Protein AF-A0A7W2RPN0-F1 (afdb_monomer)

Foldseek 3Di:
DQPQWDADLVPRDIDGDDDLVRAAKDWFDKGWDADPVRDIDIDDTDMDGDHDDFDDKDKDDDADPDDDPPDDGDDDIDIDGSDPPDDDDDD

Secondary structure (DSSP, 8-state):
--TTEEE-TTT--EEE---GGG-EEEEEE--EEE-TT--EEEPPPEEEEE---PPPPEEE----S---TT-------EEE-SSTTPPP---

Mean predicted aligned error: 4.45 Å

pLDDT: mean 95.85, std 2.51, range [86.25, 98.31]

Sequence (91 aa):
KPSWATFSTITGSLTGTPTNDDIGTTSGIVISVADAANATVSLAAFTITVSNTNDAPVITGTPATTVAEDTAYSFTPIVSDVDVGDTQSFS

Radius of gyration: 24.45 Å; Cα contacts (8 Å, |Δi|>4): 106; chains: 1; bounding box: 49×19×77 Å

Solvent-accessible surface area (backbone atoms only — not comparable to full-atom values): 6414 Å² total; per-residue (Å²): 119,58,89,62,45,47,74,40,89,88,77,72,46,76,46,70,73,77,56,76,93,53,53,44,75,47,69,75,35,66,56,71,52,64,51,98,86,66,57,70,53,64,55,78,66,44,69,50,72,42,75,86,74,94,72,78,73,46,76,46,80,79,72,79,92,74,77,60,85,100,54,92,83,87,80,79,71,49,73,50,62,86,58,88,87,71,82,89,86,87,133

Structure (mmCIF, N/CA/C/O backbone):
data_AF-A0A7W2RPN0-F1
#
_entry.id   AF-A0A7W2RPN0-F1
#
loop_
_atom_site.group_PDB
_atom_site.id
_atom_site.type_symbol
_atom_site.label_atom_id
_atom_site.label_alt_id
_atom_site.label_comp_id
_atom_site.label_asym_id
_atom_site.label_entity_id
_atom_site.label_seq_id
_atom_site.pdbx_PDB_ins_code
_atom_site.Cartn_x
_atom_site.Cartn_y
_atom_site.Cartn_z
_atom_site.occupancy
_atom_site.B_iso_or_equiv
_atom_site.auth_seq_id
_atom_site.auth_comp_id
_atom_site.auth_asym_id
_atom_site.auth_atom_id
_atom_site.pdbx_PDB_model_num
ATOM 1 N N . LYS A 1 1 ? 6.382 -4.664 -14.488 1.00 90.75 1 LYS A N 1
ATOM 2 C CA . LYS A 1 1 ? 6.010 -3.561 -13.565 1.00 90.75 1 LYS A CA 1
ATOM 3 C C . LYS A 1 1 ? 5.303 -4.153 -12.347 1.00 90.75 1 LYS A C 1
ATOM 5 O O . LYS A 1 1 ? 4.689 -5.199 -12.535 1.00 90.75 1 LYS A O 1
ATOM 10 N N . PRO A 1 2 ? 5.353 -3.520 -11.166 1.00 96.00 2 PRO A N 1
ATOM 11 C CA . PRO A 1 2 ? 4.530 -3.922 -10.022 1.00 96.00 2 PRO A CA 1
ATOM 12 C C . PRO A 1 2 ? 3.022 -3.902 -10.345 1.00 96.00 2 PRO A C 1
ATOM 14 O O . PRO A 1 2 ? 2.598 -3.189 -11.264 1.00 96.00 2 PRO A O 1
ATOM 17 N N . SER A 1 3 ? 2.220 -4.676 -9.609 1.00 95.12 3 SER A N 1
ATOM 18 C CA . SER A 1 3 ? 0.750 -4.747 -9.743 1.00 95.12 3 SER A CA 1
ATOM 19 C C . SER A 1 3 ? 0.078 -3.400 -9.468 1.00 95.12 3 SER A C 1
ATOM 21 O O . SER A 1 3 ? -0.762 -2.977 -10.258 1.00 95.12 3 SER A O 1
ATOM 23 N N . TRP A 1 4 ? 0.519 -2.703 -8.420 1.00 97.06 4 TRP A N 1
ATOM 24 C CA . TRP A 1 4 ? 0.023 -1.396 -7.973 1.00 97.06 4 TRP A CA 1
ATOM 25 C C . TRP A 1 4 ? 0.419 -0.211 -8.871 1.00 97.06 4 TRP A C 1
ATOM 27 O O . TRP A 1 4 ? -0.125 0.885 -8.737 1.00 97.06 4 TRP A O 1
ATOM 37 N N . ALA A 1 5 ? 1.370 -0.397 -9.792 1.00 98.06 5 ALA A N 1
ATOM 38 C CA . ALA A 1 5 ? 1.865 0.668 -10.664 1.00 98.06 5 ALA A CA 1
ATOM 39 C C . ALA A 1 5 ? 1.217 0.621 -12.056 1.00 98.06 5 ALA A C 1
ATOM 41 O O . ALA A 1 5 ? 0.976 -0.448 -12.610 1.00 98.06 5 ALA A O 1
ATOM 42 N N . THR A 1 6 ? 1.030 1.770 -12.693 1.00 97.75 6 THR A N 1
ATOM 43 C CA . THR A 1 6 ? 0.564 1.944 -14.074 1.00 97.75 6 THR A CA 1
ATOM 44 C C . THR A 1 6 ? 1.671 2.555 -14.923 1.00 97.75 6 THR A C 1
ATOM 46 O O . THR A 1 6 ? 2.374 3.453 -14.473 1.00 97.75 6 THR A O 1
ATOM 49 N N . PHE A 1 7 ? 1.834 2.071 -16.158 1.00 97.31 7 PHE A N 1
ATOM 50 C CA . PHE A 1 7 ? 2.799 2.619 -17.112 1.00 97.31 7 PHE A CA 1
ATOM 51 C C . PHE A 1 7 ? 2.074 3.321 -18.260 1.00 97.31 7 PHE A C 1
ATOM 53 O O . PHE A 1 7 ? 1.253 2.711 -18.943 1.00 97.31 7 PHE A O 1
ATOM 60 N N . SER A 1 8 ? 2.395 4.592 -18.480 1.00 96.7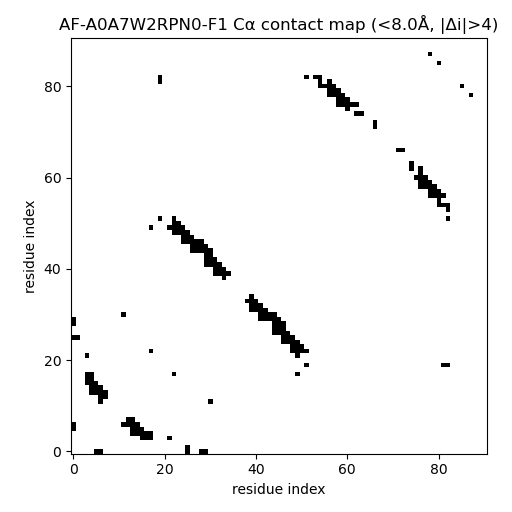5 8 SER A N 1
ATOM 61 C CA . SER A 1 8 ? 1.925 5.373 -19.620 1.00 96.75 8 SER A CA 1
ATOM 62 C C . SER A 1 8 ? 2.861 5.169 -20.804 1.00 96.75 8 SER A C 1
ATOM 64 O O . SER A 1 8 ? 4.004 5.620 -20.783 1.00 96.75 8 SER A O 1
ATOM 66 N N . THR A 1 9 ? 2.368 4.549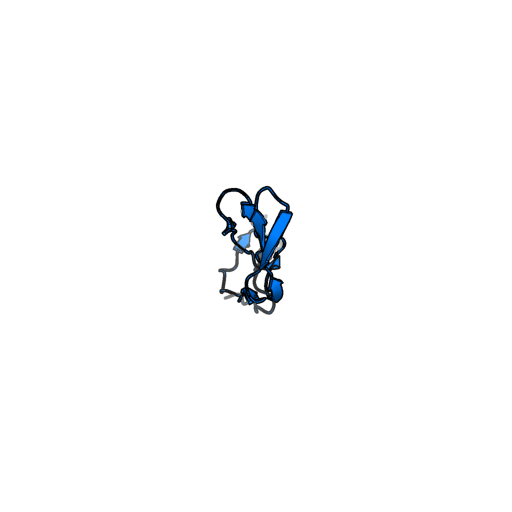 -21.873 1.00 93.88 9 THR A N 1
ATOM 67 C CA . THR A 1 9 ? 3.128 4.398 -23.125 1.00 93.88 9 THR A CA 1
ATOM 68 C C . THR A 1 9 ? 3.265 5.709 -23.904 1.00 93.88 9 THR A C 1
ATOM 70 O O . THR A 1 9 ? 4.105 5.798 -24.791 1.00 93.88 9 THR A O 1
ATOM 73 N N . ILE A 1 10 ? 2.473 6.732 -23.563 1.00 92.75 10 ILE A N 1
ATOM 74 C CA . ILE A 1 10 ? 2.520 8.058 -24.197 1.00 92.75 10 ILE A CA 1
ATOM 75 C C . ILE A 1 10 ? 3.655 8.899 -23.607 1.00 92.75 10 ILE A C 1
ATOM 77 O O . ILE A 1 10 ? 4.348 9.606 -24.331 1.00 92.75 10 ILE A O 1
ATOM 81 N N . THR A 1 11 ? 3.838 8.839 -22.286 1.00 93.75 11 THR A N 1
ATOM 82 C CA . THR A 1 11 ? 4.792 9.700 -21.565 1.00 93.75 11 THR A CA 1
ATOM 83 C C . THR A 1 11 ? 5.996 8.946 -21.008 1.00 93.75 11 THR A C 1
ATOM 85 O O . THR A 1 11 ? 6.929 9.575 -20.519 1.00 93.75 11 THR A O 1
ATOM 88 N N . GLY A 1 12 ? 5.977 7.611 -21.027 1.00 94.12 12 GLY A N 1
ATOM 89 C CA . GLY A 1 12 ? 6.987 6.769 -20.381 1.00 94.12 12 GLY A CA 1
ATOM 90 C C . GLY A 1 12 ? 6.917 6.780 -18.849 1.00 94.12 12 GLY A C 1
ATOM 91 O O . GLY A 1 12 ? 7.832 6.295 -18.189 1.00 94.12 12 GLY A O 1
ATOM 92 N N . SER A 1 13 ? 5.862 7.353 -18.264 1.00 96.12 13 SER A N 1
ATOM 93 C CA . SER A 1 13 ? 5.735 7.490 -16.813 1.00 96.12 13 SER A CA 1
ATOM 94 C C . SER A 1 13 ? 5.237 6.192 -16.172 1.00 96.12 13 SER A C 1
ATOM 96 O O . SER A 1 13 ? 4.209 5.656 -16.587 1.00 96.12 13 SER A O 1
ATOM 98 N N . LEU A 1 14 ? 5.955 5.701 -15.158 1.00 97.38 14 LEU A N 1
ATOM 99 C CA . LEU A 1 14 ? 5.527 4.616 -14.271 1.00 97.38 14 LEU A CA 1
ATOM 100 C C . LEU A 1 14 ? 5.082 5.224 -12.933 1.00 97.38 14 LEU A C 1
ATOM 102 O O . LEU A 1 14 ? 5.912 5.785 -12.221 1.00 97.38 14 LEU A O 1
ATOM 106 N N . THR A 1 15 ? 3.798 5.124 -12.589 1.00 97.88 15 THR A N 1
ATOM 107 C CA . THR A 1 15 ? 3.211 5.773 -11.400 1.00 97.88 15 THR A CA 1
ATOM 108 C C . THR A 1 15 ? 2.301 4.836 -10.620 1.00 97.88 15 THR A C 1
ATOM 110 O O . THR A 1 15 ? 1.736 3.905 -11.178 1.00 97.88 15 THR A O 1
ATOM 113 N N . GLY A 1 16 ? 2.137 5.075 -9.322 1.00 97.44 16 GLY A N 1
ATOM 114 C CA . GLY A 1 16 ? 1.227 4.324 -8.460 1.00 97.44 16 GLY A CA 1
ATOM 115 C C . GLY A 1 16 ? 1.513 4.594 -6.988 1.00 97.44 16 GLY A C 1
ATOM 116 O O . GLY A 1 16 ? 2.509 5.243 -6.663 1.00 97.44 16 GLY A O 1
ATOM 117 N N . THR A 1 17 ? 0.650 4.079 -6.118 1.00 97.31 17 THR A N 1
ATOM 118 C CA . THR A 1 17 ? 0.803 4.160 -4.662 1.00 97.31 17 THR A CA 1
ATOM 119 C C . THR A 1 17 ? 0.650 2.746 -4.103 1.00 97.31 17 THR A C 1
ATOM 121 O O . THR A 1 17 ? -0.458 2.217 -4.169 1.00 97.31 17 THR A O 1
ATOM 124 N N . PRO A 1 18 ? 1.739 2.102 -3.645 1.00 97.44 18 PRO A N 1
ATOM 125 C CA . PRO A 1 18 ? 1.659 0.777 -3.038 1.00 97.44 18 PRO A CA 1
ATOM 126 C C . PRO A 1 18 ? 0.938 0.824 -1.686 1.00 97.44 18 PRO A C 1
ATOM 128 O O . PRO A 1 18 ? 0.899 1.868 -1.033 1.00 97.44 18 PRO A O 1
ATOM 131 N N . THR A 1 19 ? 0.407 -0.321 -1.272 1.00 96.44 19 THR A N 1
ATOM 132 C CA . THR A 1 19 ? -0.225 -0.565 0.036 1.00 96.44 19 THR A CA 1
ATOM 133 C C . THR A 1 19 ? 0.589 -1.576 0.858 1.00 96.44 19 THR A C 1
ATOM 135 O O . THR A 1 19 ? 1.587 -2.105 0.363 1.00 96.44 19 THR A O 1
ATOM 138 N N . ASN A 1 20 ? 0.169 -1.894 2.089 1.00 95.88 20 ASN A N 1
ATOM 139 C CA . ASN A 1 20 ? 0.797 -2.953 2.896 1.00 95.88 20 ASN A CA 1
ATOM 140 C C . ASN A 1 20 ? 0.777 -4.326 2.202 1.00 95.88 20 ASN A C 1
ATOM 142 O O . ASN A 1 20 ? 1.720 -5.101 2.354 1.00 95.88 20 ASN A O 1
ATOM 146 N N . ASP A 1 21 ? -0.229 -4.600 1.365 1.00 95.62 21 ASP A N 1
ATOM 147 C CA . ASP A 1 21 ? -0.294 -5.835 0.569 1.00 95.62 21 ASP A CA 1
ATOM 148 C C . ASP A 1 21 ? 0.817 -5.914 -0.495 1.00 95.62 21 ASP A C 1
ATOM 150 O O . ASP A 1 21 ? 1.128 -6.990 -1.008 1.00 95.62 21 ASP A O 1
ATOM 154 N N . ASP A 1 22 ? 1.434 -4.778 -0.829 1.00 96.81 22 ASP A N 1
ATOM 155 C CA . ASP A 1 22 ? 2.481 -4.664 -1.840 1.00 96.81 22 ASP A CA 1
ATOM 156 C C . ASP A 1 22 ? 3.903 -4.641 -1.246 1.00 96.81 22 ASP A C 1
ATOM 158 O O . ASP A 1 22 ? 4.868 -4.476 -2.002 1.00 96.81 22 ASP A O 1
ATOM 162 N N . ILE A 1 23 ? 4.056 -4.791 0.081 1.00 96.56 23 ILE A N 1
ATOM 163 C CA . ILE A 1 23 ? 5.365 -4.832 0.753 1.00 96.56 23 ILE A CA 1
ATOM 164 C C . ILE A 1 23 ? 6.234 -5.933 0.138 1.00 96.56 23 ILE A C 1
ATOM 166 O O . ILE A 1 23 ? 5.834 -7.090 0.006 1.00 96.56 23 ILE A O 1
ATOM 170 N N . GLY A 1 24 ? 7.470 -5.574 -0.209 1.00 96.19 24 GLY A N 1
ATOM 171 C CA . GLY A 1 24 ? 8.424 -6.485 -0.830 1.00 96.19 24 GLY A CA 1
ATOM 172 C C . GLY A 1 24 ? 9.134 -5.876 -2.031 1.00 96.19 24 GLY A C 1
ATOM 173 O O . GLY A 1 24 ? 9.189 -4.661 -2.212 1.00 96.19 24 GLY A O 1
ATOM 174 N N . THR A 1 25 ? 9.730 -6.730 -2.860 1.00 97.88 25 THR A N 1
ATOM 175 C CA . THR A 1 25 ? 10.614 -6.300 -3.948 1.00 97.88 25 THR A CA 1
ATOM 176 C C . THR A 1 25 ? 10.114 -6.786 -5.304 1.00 97.88 25 THR A C 1
ATOM 178 O O . THR A 1 25 ? 9.931 -7.980 -5.523 1.00 97.88 25 THR A O 1
ATOM 181 N N . THR A 1 26 ? 9.973 -5.859 -6.253 1.00 98.06 26 THR A N 1
ATOM 182 C CA . THR A 1 26 ? 9.757 -6.157 -7.674 1.00 98.06 26 THR A CA 1
ATOM 183 C C . THR A 1 26 ? 11.039 -5.887 -8.457 1.00 98.06 26 THR A C 1
ATOM 185 O O . THR A 1 26 ? 11.415 -4.733 -8.667 1.00 98.06 26 THR A O 1
ATOM 188 N N . SER A 1 27 ? 11.694 -6.951 -8.920 1.00 97.88 27 SER A N 1
ATOM 189 C CA . SER A 1 27 ? 12.925 -6.888 -9.721 1.00 97.88 27 SER A CA 1
ATOM 190 C C . SER A 1 27 ? 12.652 -7.016 -11.223 1.00 97.88 27 SER A C 1
ATOM 192 O O . SER A 1 27 ? 11.581 -7.456 -11.639 1.00 97.88 27 SER A O 1
ATOM 194 N N . GLY A 1 28 ? 13.644 -6.672 -12.050 1.00 96.88 28 GLY A N 1
ATOM 195 C CA . GLY A 1 28 ? 13.597 -6.923 -13.496 1.00 96.88 28 GLY A CA 1
ATOM 196 C C . GLY A 1 28 ? 12.666 -5.982 -14.264 1.00 96.88 28 GLY A C 1
ATOM 197 O O . GLY A 1 28 ? 12.136 -6.350 -15.310 1.00 96.88 28 GLY A O 1
ATOM 198 N N . ILE A 1 29 ? 12.433 -4.774 -13.750 1.00 97.38 29 ILE A N 1
ATOM 199 C CA . ILE A 1 29 ? 11.608 -3.775 -14.428 1.00 97.38 29 ILE A CA 1
ATOM 200 C C . ILE A 1 29 ? 12.436 -3.158 -15.556 1.00 97.38 29 ILE A C 1
ATOM 202 O O . ILE A 1 29 ? 13.502 -2.602 -15.309 1.00 97.38 29 ILE A O 1
ATOM 206 N N . VAL A 1 30 ? 11.934 -3.248 -16.787 1.00 97.00 30 VAL A N 1
ATOM 207 C CA . VAL A 1 30 ? 12.564 -2.688 -17.989 1.00 97.00 30 VAL A CA 1
ATOM 208 C C . VAL A 1 30 ? 11.597 -1.709 -18.643 1.00 97.00 30 VAL A C 1
ATOM 210 O O . VAL A 1 30 ? 10.408 -2.003 -18.771 1.00 97.00 30 VAL A O 1
ATOM 213 N N . ILE A 1 31 ? 12.112 -0.549 -19.051 1.00 96.31 31 ILE A N 1
ATOM 214 C CA . ILE A 1 31 ? 11.382 0.427 -19.863 1.00 96.31 31 ILE A CA 1
ATOM 215 C C . ILE A 1 31 ? 11.999 0.430 -21.257 1.00 96.31 31 ILE A C 1
ATOM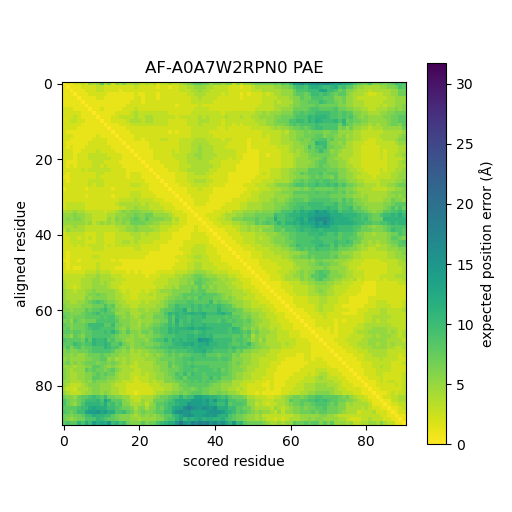 217 O O . ILE A 1 31 ? 13.212 0.597 -21.404 1.00 96.31 31 ILE A O 1
ATOM 221 N N . SER A 1 32 ? 11.142 0.259 -22.259 1.00 95.50 32 SER A N 1
ATOM 222 C CA . SER A 1 32 ? 11.505 0.175 -23.670 1.00 95.50 32 SER A CA 1
ATOM 223 C C . SER A 1 32 ? 10.742 1.220 -24.470 1.00 95.50 32 SER A C 1
ATOM 225 O O . SER A 1 32 ? 9.571 1.481 -24.192 1.00 95.50 32 SER A O 1
ATOM 227 N N . VAL A 1 33 ? 11.384 1.773 -25.494 1.00 95.69 33 VAL A N 1
ATOM 228 C CA . VAL A 1 33 ? 10.745 2.623 -26.505 1.00 95.69 33 VAL A CA 1
ATOM 229 C C . VAL A 1 33 ? 11.020 2.056 -27.893 1.00 95.69 33 VAL A C 1
ATOM 231 O O . VAL A 1 33 ? 12.080 1.468 -28.116 1.00 95.69 33 VAL A O 1
ATOM 234 N N . ALA A 1 34 ? 10.064 2.216 -28.806 1.00 95.62 34 ALA A N 1
ATOM 235 C CA . ALA A 1 34 ? 10.172 1.796 -30.199 1.00 95.62 34 ALA A CA 1
ATOM 236 C C . ALA A 1 34 ? 9.932 2.992 -31.125 1.00 95.62 34 ALA A C 1
ATOM 238 O O . ALA A 1 34 ? 9.083 3.835 -30.827 1.00 95.62 34 ALA A O 1
ATOM 239 N N . ASP A 1 35 ? 10.658 3.065 -32.237 1.00 94.94 35 ASP A N 1
ATOM 240 C CA . ASP A 1 35 ? 10.348 4.011 -33.309 1.00 94.94 35 ASP A CA 1
ATOM 241 C C . ASP A 1 35 ? 9.238 3.483 -34.242 1.00 94.94 35 ASP A C 1
ATOM 243 O O . ASP A 1 35 ? 8.732 2.368 -34.089 1.00 94.94 35 ASP A O 1
ATOM 247 N N . ALA A 1 36 ? 8.853 4.287 -35.238 1.00 95.31 36 ALA A N 1
ATOM 248 C CA . ALA A 1 36 ? 7.817 3.921 -36.208 1.00 95.31 36 ALA A CA 1
ATOM 249 C C . ALA A 1 36 ? 8.204 2.741 -37.126 1.00 95.31 36 ALA A C 1
ATOM 251 O O . ALA A 1 36 ? 7.334 2.164 -37.777 1.00 95.31 36 ALA A O 1
ATOM 252 N N . ALA A 1 37 ? 9.490 2.383 -37.187 1.00 96.94 37 ALA A N 1
ATOM 253 C CA . ALA A 1 37 ? 10.005 1.234 -37.926 1.00 96.94 37 ALA A CA 1
ATOM 254 C C . ALA A 1 37 ? 10.173 -0.016 -37.034 1.00 96.94 37 ALA A C 1
ATOM 256 O O . ALA A 1 37 ? 10.648 -1.046 -37.512 1.00 96.94 37 ALA A O 1
ATOM 257 N N . ASN A 1 38 ? 9.728 0.045 -35.771 1.00 94.38 38 ASN A N 1
ATOM 258 C CA . ASN A 1 38 ? 9.8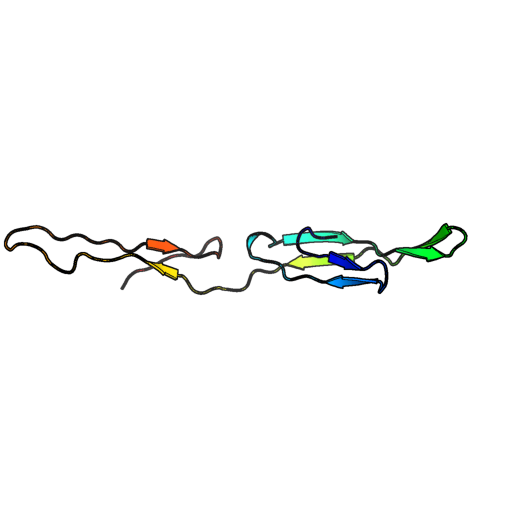41 -0.987 -34.736 1.00 94.38 38 ASN A CA 1
ATOM 259 C C . ASN A 1 38 ? 11.267 -1.251 -34.221 1.00 94.38 38 ASN A C 1
ATOM 261 O O . ASN A 1 38 ? 11.500 -2.281 -33.585 1.00 94.38 38 ASN A O 1
ATOM 265 N N . ALA A 1 39 ? 12.227 -0.350 -34.441 1.00 97.38 39 ALA A N 1
ATOM 266 C CA . ALA A 1 39 ? 13.519 -0.451 -33.770 1.00 97.38 39 ALA A CA 1
ATOM 267 C C . ALA A 1 39 ? 13.357 -0.073 -32.291 1.00 97.38 39 ALA A C 1
ATOM 269 O O . ALA A 1 39 ? 12.812 0.984 -31.972 1.00 97.38 39 ALA A O 1
ATOM 270 N N . THR A 1 40 ? 13.823 -0.934 -31.381 1.00 96.88 40 THR A N 1
ATOM 271 C CA . THR A 1 40 ? 13.641 -0.758 -29.932 1.00 96.88 40 THR A CA 1
ATOM 272 C C . THR A 1 40 ? 14.940 -0.447 -29.207 1.00 96.88 40 THR A C 1
ATOM 274 O O . THR A 1 40 ? 15.957 -1.097 -29.446 1.00 96.88 40 THR A O 1
ATOM 277 N N . VAL A 1 41 ? 14.873 0.445 -28.220 1.00 97.38 41 VAL A N 1
ATOM 278 C CA . VAL A 1 41 ? 15.923 0.644 -27.211 1.00 97.38 41 VAL A CA 1
ATOM 279 C C . VAL A 1 41 ? 15.307 0.479 -25.827 1.00 97.38 41 VAL A C 1
ATOM 281 O O . VAL A 1 41 ? 14.170 0.887 -25.594 1.00 97.38 41 VAL A O 1
ATOM 284 N N . SER A 1 42 ? 16.048 -0.142 -24.908 1.00 96.88 42 SER A N 1
ATOM 285 C CA . SER A 1 42 ? 15.617 -0.345 -23.523 1.00 96.88 42 SER A CA 1
ATOM 286 C C . SER A 1 42 ? 16.628 0.228 -22.543 1.00 96.88 42 SER A C 1
ATOM 288 O O . SER A 1 42 ? 17.834 0.184 -22.783 1.00 96.88 42 SER A O 1
ATOM 290 N N . LEU A 1 43 ? 16.126 0.734 -21.420 1.00 96.38 43 LEU A N 1
ATOM 291 C CA . LEU A 1 43 ? 16.956 1.033 -20.259 1.00 96.38 43 LEU A CA 1
ATOM 292 C C . LEU A 1 43 ? 17.462 -0.261 -19.612 1.00 96.38 43 LEU A C 1
ATOM 294 O O . LEU A 1 43 ? 16.899 -1.341 -19.811 1.00 96.38 43 LEU A O 1
ATOM 298 N N . ALA A 1 44 ? 18.508 -0.136 -18.794 1.00 97.81 44 ALA A N 1
ATOM 299 C CA . ALA A 1 44 ? 18.917 -1.216 -17.907 1.00 97.81 44 ALA A CA 1
ATOM 300 C C . ALA A 1 44 ? 17.768 -1.586 -16.957 1.00 97.81 44 ALA A C 1
ATOM 302 O O . ALA A 1 44 ? 16.993 -0.724 -16.532 1.00 97.81 44 ALA A O 1
ATOM 303 N N . ALA A 1 45 ? 17.672 -2.873 -16.625 1.00 97.69 45 ALA A N 1
ATOM 304 C CA . ALA A 1 45 ? 16.683 -3.335 -15.668 1.00 97.69 45 ALA A CA 1
ATOM 305 C C . ALA A 1 45 ? 16.932 -2.707 -14.290 1.00 97.69 45 ALA A C 1
ATOM 307 O O . ALA A 1 45 ? 18.078 -2.567 -13.861 1.00 97.69 45 ALA A O 1
ATOM 308 N N . PHE A 1 46 ? 15.856 -2.378 -13.585 1.00 97.75 46 PHE A N 1
ATOM 309 C CA . PHE A 1 46 ? 15.913 -1.875 -12.218 1.00 97.75 46 PHE A CA 1
ATOM 310 C C . PHE A 1 46 ? 14.911 -2.594 -11.313 1.00 97.75 46 PHE A C 1
ATOM 312 O O . PHE A 1 46 ? 14.093 -3.410 -11.756 1.00 97.75 46 PHE A O 1
ATOM 319 N N . THR A 1 47 ? 15.005 -2.285 -10.024 1.00 98.19 47 THR A N 1
ATOM 320 C CA . THR A 1 47 ? 14.218 -2.893 -8.955 1.00 98.19 47 THR A CA 1
ATOM 321 C C . THR A 1 47 ? 13.508 -1.804 -8.162 1.00 98.19 47 THR A C 1
ATOM 323 O O . THR A 1 47 ? 14.075 -0.737 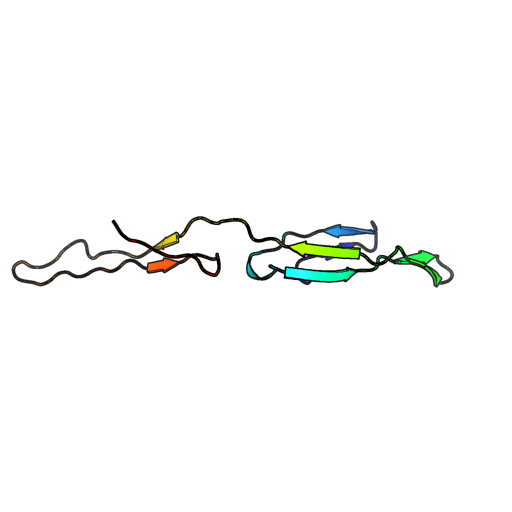-7.930 1.00 98.19 47 THR A O 1
ATOM 326 N N . ILE A 1 48 ? 12.278 -2.080 -7.734 1.00 98.31 48 ILE A N 1
ATOM 327 C CA . ILE A 1 48 ? 11.538 -1.262 -6.769 1.00 98.31 48 ILE A CA 1
ATOM 328 C C . ILE A 1 48 ? 11.296 -2.109 -5.521 1.00 98.31 48 ILE A C 1
ATOM 330 O O . ILE A 1 48 ? 10.798 -3.230 -5.630 1.00 98.31 48 ILE A O 1
ATOM 334 N N . THR A 1 49 ? 11.618 -1.561 -4.352 1.00 98.06 49 THR A N 1
ATOM 335 C CA . THR A 1 49 ? 11.275 -2.146 -3.051 1.00 98.06 49 THR A CA 1
ATOM 336 C C . THR A 1 49 ? 10.235 -1.267 -2.368 1.00 98.06 49 THR A C 1
ATOM 338 O O . THR A 1 49 ? 10.439 -0.061 -2.242 1.00 98.06 49 THR A O 1
ATOM 341 N N . VAL A 1 50 ? 9.134 -1.879 -1.939 1.00 97.88 50 VAL A N 1
ATOM 342 C CA . VAL A 1 50 ? 8.117 -1.288 -1.070 1.00 97.88 50 VAL A CA 1
ATOM 343 C C . VAL A 1 50 ? 8.472 -1.669 0.362 1.00 97.88 50 VAL A C 1
ATOM 345 O O . VAL A 1 50 ? 8.465 -2.849 0.718 1.00 97.88 50 VAL A O 1
ATOM 348 N N . SER A 1 51 ? 8.824 -0.667 1.159 1.00 96.25 51 SER A N 1
ATOM 349 C CA . SER A 1 51 ? 9.116 -0.827 2.582 1.00 96.25 51 SER A CA 1
ATOM 350 C C . SER A 1 51 ? 7.867 -0.546 3.400 1.00 96.25 51 SER A C 1
ATOM 352 O O . SER A 1 51 ? 7.132 0.387 3.077 1.00 96.25 51 SER A O 1
ATOM 354 N N . ASN A 1 52 ? 7.670 -1.308 4.476 1.00 95.69 52 ASN A N 1
ATOM 355 C CA . ASN A 1 52 ? 6.588 -1.018 5.404 1.00 95.69 52 ASN A CA 1
ATOM 356 C C . ASN A 1 52 ? 6.791 0.344 6.096 1.00 95.69 52 ASN A C 1
ATOM 358 O O . ASN A 1 52 ? 7.929 0.734 6.372 1.00 95.69 52 ASN A O 1
ATOM 362 N N . THR A 1 53 ? 5.696 1.039 6.396 1.00 95.62 53 THR A N 1
ATOM 363 C CA . THR A 1 53 ? 5.650 2.223 7.260 1.00 95.62 53 THR A CA 1
ATOM 364 C C . THR A 1 53 ? 4.592 1.979 8.317 1.00 95.62 53 THR A C 1
ATOM 366 O O . THR A 1 53 ? 3.516 1.535 7.971 1.00 95.62 53 THR A O 1
ATOM 369 N N . ASN A 1 54 ? 4.901 2.291 9.575 1.00 94.44 54 ASN A N 1
ATOM 370 C CA . ASN A 1 54 ? 3.976 2.054 10.677 1.00 94.44 54 ASN A CA 1
ATOM 371 C C . ASN A 1 54 ? 2.676 2.860 10.515 1.00 94.44 54 ASN A C 1
ATOM 373 O O . ASN A 1 54 ? 2.703 4.096 10.555 1.00 94.44 54 ASN A O 1
ATOM 377 N N . ASP A 1 55 ? 1.559 2.160 10.473 1.00 95.56 55 ASP A N 1
ATOM 378 C CA . ASP A 1 55 ? 0.196 2.642 10.568 1.00 95.56 55 ASP A CA 1
ATOM 379 C C . ASP A 1 55 ? -0.299 2.579 12.025 1.00 95.56 55 ASP A C 1
ATOM 381 O O . ASP A 1 55 ? 0.266 1.920 12.894 1.00 95.56 55 ASP A O 1
ATOM 385 N N . ALA A 1 56 ? -1.313 3.378 12.356 1.00 94.88 56 ALA A N 1
ATOM 386 C CA . ALA A 1 56 ? -1.902 3.342 13.694 1.00 94.88 56 ALA A CA 1
ATOM 387 C C . ALA A 1 56 ? -2.994 2.261 13.766 1.00 94.88 56 ALA A C 1
ATOM 389 O O . ALA A 1 56 ? -3.801 2.172 12.832 1.00 94.88 56 ALA A O 1
ATOM 390 N N . PRO A 1 57 ? -3.132 1.538 14.894 1.00 95.62 57 PRO A N 1
ATOM 391 C CA . PRO A 1 57 ? -4.187 0.549 15.038 1.00 95.62 57 PRO A CA 1
ATOM 392 C C . PRO A 1 57 ? -5.560 1.216 15.055 1.00 95.62 57 PRO A C 1
ATOM 394 O O . PRO A 1 57 ? -5.765 2.300 15.611 1.00 95.62 57 PRO A O 1
ATOM 397 N N . VAL A 1 58 ? -6.544 0.517 14.499 1.00 95.69 58 VAL A N 1
ATOM 398 C CA . VAL A 1 58 ? -7.949 0.920 14.509 1.00 95.69 58 VAL A CA 1
ATOM 399 C C . VAL A 1 58 ? -8.691 0.111 15.565 1.00 95.69 58 VAL A C 1
ATOM 401 O O . VAL A 1 58 ? -8.648 -1.118 15.568 1.00 95.69 58 VAL A O 1
ATOM 404 N N . ILE A 1 59 ? -9.416 0.801 16.447 1.00 96.19 59 ILE A N 1
ATOM 405 C CA . ILE A 1 59 ? -10.301 0.190 17.443 1.00 96.19 59 ILE A CA 1
ATOM 406 C C . ILE A 1 59 ? -11.766 0.432 17.074 1.00 96.19 59 ILE A C 1
ATOM 408 O O . ILE A 1 59 ? -12.166 1.543 16.729 1.00 96.19 59 ILE A O 1
ATOM 412 N N . THR A 1 60 ? -12.585 -0.613 17.145 1.00 97.12 60 THR A N 1
ATOM 413 C CA . THR A 1 60 ? -14.017 -0.576 16.829 1.00 97.12 60 THR A CA 1
ATOM 414 C C . THR A 1 60 ? -14.837 -1.399 17.824 1.00 97.12 60 THR A C 1
ATOM 416 O O . THR A 1 60 ? -14.309 -2.116 18.675 1.00 97.12 60 THR A O 1
ATOM 419 N N . GLY A 1 61 ? -16.160 -1.278 17.722 1.00 96.75 61 GLY A N 1
ATOM 420 C CA . GLY A 1 61 ? -17.125 -1.947 18.587 1.00 96.75 61 GLY A CA 1
ATOM 421 C C . GLY A 1 61 ? -18.057 -0.949 19.262 1.00 96.75 61 GLY A C 1
ATOM 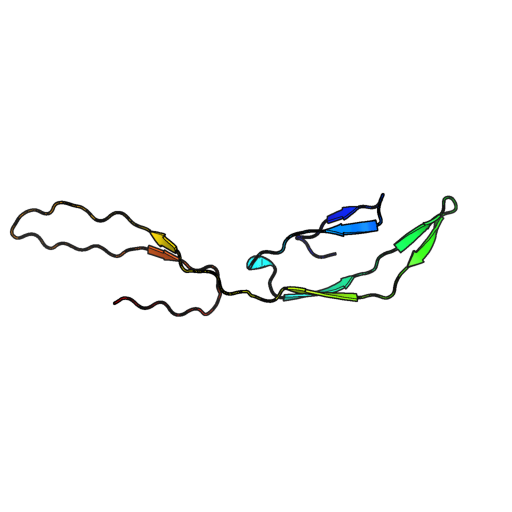422 O O . GLY A 1 61 ? -17.760 0.239 19.381 1.00 96.75 61 GLY A O 1
ATOM 423 N N . THR A 1 62 ? -19.219 -1.430 19.689 1.00 97.75 62 THR A N 1
ATOM 424 C CA . THR A 1 62 ? -20.197 -0.611 20.406 1.00 97.75 62 THR A CA 1
ATOM 425 C C . THR A 1 62 ? -20.600 -1.347 21.678 1.00 97.75 62 THR A C 1
ATOM 427 O O . THR A 1 62 ? -21.296 -2.360 21.584 1.00 97.75 62 THR A O 1
ATOM 430 N N . PRO A 1 63 ? -20.144 -0.893 22.858 1.00 97.56 63 PRO A N 1
ATOM 431 C CA . PRO A 1 63 ? -20.563 -1.483 24.120 1.00 97.56 63 PRO A CA 1
ATOM 432 C C . PRO A 1 63 ? -22.059 -1.267 24.344 1.00 97.56 63 PRO A C 1
ATOM 434 O O . PRO A 1 63 ? -22.610 -0.231 23.964 1.00 97.56 63 PRO A O 1
ATOM 437 N N . ALA A 1 64 ? -22.713 -2.214 25.018 1.00 97.38 64 ALA A N 1
ATOM 438 C CA . ALA A 1 64 ? -24.038 -1.939 25.551 1.00 97.38 64 ALA A CA 1
ATOM 439 C C . ALA A 1 64 ? -23.915 -0.866 26.645 1.00 97.38 64 ALA A C 1
ATOM 441 O O . ALA A 1 64 ? -23.089 -0.961 27.547 1.00 97.38 64 ALA A O 1
ATOM 442 N N . THR A 1 65 ? -24.736 0.176 26.557 1.00 97.50 65 THR A N 1
ATOM 443 C CA . THR A 1 65 ? -24.697 1.314 27.491 1.00 97.50 65 THR A CA 1
ATOM 444 C C . THR A 1 65 ? -25.620 1.130 28.692 1.00 97.50 65 THR A C 1
ATOM 446 O O . THR A 1 65 ? -25.723 2.011 29.542 1.00 97.50 65 THR A O 1
ATOM 449 N N . THR A 1 66 ? -26.302 -0.014 28.765 1.00 97.12 66 THR A N 1
ATOM 450 C CA . THR A 1 66 ? -27.192 -0.390 29.862 1.00 97.12 66 THR A CA 1
ATOM 451 C C . THR A 1 66 ? -27.010 -1.869 30.180 1.00 97.12 66 THR A C 1
ATOM 453 O O . THR A 1 66 ? -26.749 -2.682 29.293 1.00 97.12 66 THR A O 1
ATOM 456 N N . VAL A 1 67 ? -27.149 -2.210 31.456 1.00 97.94 67 VAL A N 1
ATOM 457 C CA . VAL A 1 67 ? -27.189 -3.577 31.972 1.00 97.94 67 VAL A CA 1
ATOM 458 C C . VAL A 1 67 ? -28.147 -3.575 33.160 1.00 97.94 67 VAL A C 1
ATOM 460 O O . VAL A 1 67 ? -28.240 -2.570 33.869 1.00 97.94 67 VAL A O 1
ATOM 463 N N . ALA A 1 68 ? -28.914 -4.649 33.336 1.00 97.88 68 ALA A N 1
ATOM 464 C CA . ALA A 1 68 ? -29.754 -4.782 34.518 1.00 97.88 68 ALA A CA 1
ATOM 465 C C . ALA A 1 68 ? -28.875 -4.910 35.768 1.00 97.88 68 ALA A C 1
ATOM 467 O O . ALA A 1 68 ? -27.754 -5.422 35.712 1.00 97.88 68 ALA A O 1
ATOM 468 N N . GLU A 1 69 ? -29.397 -4.452 36.899 1.00 97.19 69 GLU A N 1
ATOM 469 C CA . GLU A 1 69 ? -28.795 -4.775 38.188 1.00 97.19 69 GLU A CA 1
ATOM 470 C C . GLU A 1 69 ? -28.702 -6.301 38.379 1.00 97.19 69 GLU A C 1
ATOM 472 O O . GLU A 1 69 ? -29.423 -7.068 37.734 1.00 97.19 69 GLU A O 1
ATOM 477 N N . ASP A 1 70 ? -27.710 -6.735 39.158 1.00 97.50 70 ASP A N 1
ATOM 478 C CA . ASP A 1 70 ? -27.360 -8.145 39.379 1.00 97.50 70 ASP A CA 1
ATOM 479 C C . ASP A 1 70 ? -27.054 -8.976 38.115 1.00 97.50 70 ASP A C 1
ATOM 481 O O . ASP A 1 70 ? -27.004 -10.208 38.153 1.00 97.50 70 ASP A O 1
ATOM 485 N N . THR A 1 71 ? -26.771 -8.316 36.986 1.00 98.25 71 THR A N 1
ATOM 486 C CA . THR A 1 71 ? -26.400 -8.970 35.723 1.00 98.25 71 THR A CA 1
ATOM 487 C C . THR A 1 71 ? -24.943 -8.694 35.355 1.00 98.25 71 THR A C 1
ATOM 489 O O . THR A 1 71 ? -24.468 -7.560 35.405 1.00 98.25 71 THR A O 1
ATOM 492 N N . ALA A 1 72 ? -24.218 -9.738 34.941 1.00 97.62 72 ALA A N 1
ATOM 493 C CA . ALA A 1 72 ? -22.846 -9.598 34.462 1.00 97.62 72 ALA A CA 1
ATOM 494 C C . ALA A 1 72 ? -22.793 -8.815 33.138 1.00 97.62 72 ALA A C 1
ATOM 496 O O . ALA A 1 72 ? -23.514 -9.125 32.189 1.00 97.62 72 ALA A O 1
ATOM 497 N N . TYR A 1 73 ? -21.888 -7.838 33.063 1.00 97.88 73 TYR A N 1
ATOM 498 C CA . TYR A 1 73 ? -21.593 -7.078 31.851 1.00 97.88 73 TYR A CA 1
ATOM 499 C C . TYR A 1 73 ? -20.269 -7.540 31.236 1.00 97.88 73 TYR A C 1
ATOM 501 O O . TYR A 1 73 ? -19.283 -7.741 31.945 1.00 97.88 73 TYR A O 1
ATOM 509 N N . SER A 1 74 ? -20.227 -7.677 29.912 1.00 97.44 74 SER A N 1
ATOM 510 C CA . SER A 1 74 ? -19.000 -7.960 29.173 1.00 97.44 74 SER A CA 1
ATOM 511 C C . SER A 1 74 ? -19.006 -7.213 27.846 1.00 97.44 74 SER A C 1
ATOM 513 O O . SER A 1 74 ? -20.012 -7.185 27.137 1.00 97.44 74 SER A O 1
ATOM 515 N N . PHE A 1 75 ? -17.868 -6.612 27.517 1.00 97.19 75 PHE A N 1
ATOM 516 C CA . PHE A 1 75 ? -17.594 -6.038 26.211 1.00 97.19 75 PHE A CA 1
ATOM 517 C C . PHE A 1 75 ? -16.107 -6.193 25.913 1.00 97.19 75 PHE A C 1
ATOM 519 O O . PHE A 1 75 ? -15.262 -5.934 26.770 1.00 97.19 75 PHE A O 1
ATOM 526 N N . THR A 1 76 ? -15.794 -6.585 24.686 1.00 96.81 76 THR A N 1
ATOM 527 C CA . THR A 1 76 ? -14.429 -6.626 24.171 1.00 96.81 76 THR A CA 1
ATOM 528 C C . THR A 1 76 ? -14.427 -5.886 22.836 1.00 96.81 76 THR A C 1
ATOM 530 O O . THR A 1 76 ? -15.180 -6.283 21.943 1.00 96.81 76 THR A O 1
ATOM 533 N N . PRO A 1 77 ? -13.652 -4.797 22.691 1.00 96.56 77 PRO A N 1
ATOM 534 C CA . PRO A 1 77 ? -13.542 -4.097 21.419 1.00 96.56 77 PRO A CA 1
ATOM 535 C C . PRO A 1 77 ? -12.782 -4.948 20.398 1.00 96.56 77 PRO A C 1
ATOM 537 O O . PRO A 1 77 ? -12.025 -5.852 20.751 1.00 96.56 77 PRO A O 1
ATOM 540 N N . ILE A 1 78 ? -12.967 -4.627 19.123 1.00 95.44 78 ILE A N 1
ATOM 541 C CA . ILE A 1 78 ? -12.205 -5.218 18.025 1.00 95.44 78 ILE A CA 1
ATOM 542 C C . ILE A 1 78 ? -11.066 -4.259 17.703 1.00 95.44 78 ILE A C 1
ATOM 544 O O . ILE A 1 78 ? -11.312 -3.081 17.447 1.00 95.44 78 ILE A O 1
ATOM 548 N N . VAL A 1 79 ? -9.839 -4.764 17.704 1.00 95.38 79 VAL A N 1
ATOM 549 C CA . VAL A 1 79 ? -8.651 -4.014 17.295 1.00 95.38 79 VAL A CA 1
ATOM 550 C C . VAL A 1 79 ? -8.100 -4.656 16.026 1.00 95.38 79 VAL A C 1
ATOM 552 O O . VAL A 1 79 ? -8.041 -5.881 15.915 1.00 95.38 79 VAL A O 1
ATOM 555 N N . SER A 1 80 ? -7.758 -3.827 15.048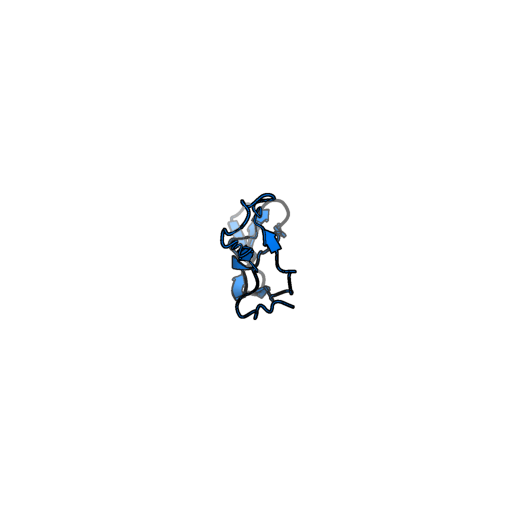 1.00 94.12 80 SER A N 1
ATOM 556 C CA . SER A 1 80 ? -7.161 -4.246 13.784 1.00 94.12 80 SER A CA 1
ATOM 557 C C . SER A 1 80 ? -6.001 -3.331 13.439 1.00 94.12 80 SER A C 1
ATOM 559 O O . SER A 1 80 ? -6.148 -2.112 13.515 1.00 94.12 80 SER A O 1
ATOM 561 N N . ASP A 1 81 ? -4.903 -3.927 13.001 1.00 95.25 81 ASP A N 1
ATOM 562 C CA . ASP A 1 81 ? -3.753 -3.226 12.453 1.00 95.25 81 ASP A CA 1
ATOM 563 C C . ASP A 1 81 ? -3.368 -3.882 11.122 1.00 95.25 81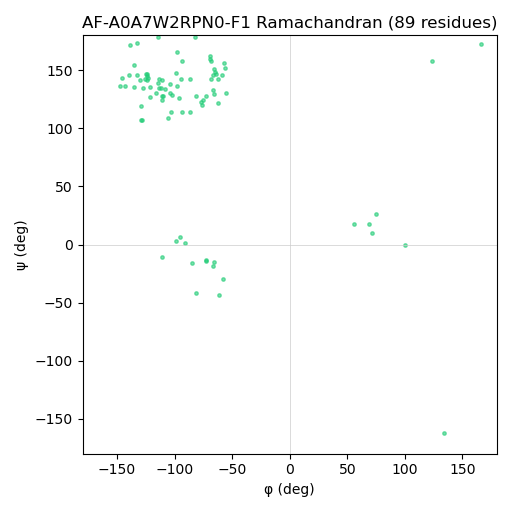 ASP A C 1
ATOM 565 O O . ASP A 1 81 ? -3.512 -5.099 10.965 1.00 95.25 81 ASP A O 1
ATOM 569 N N . VAL A 1 82 ? -2.967 -3.068 10.150 1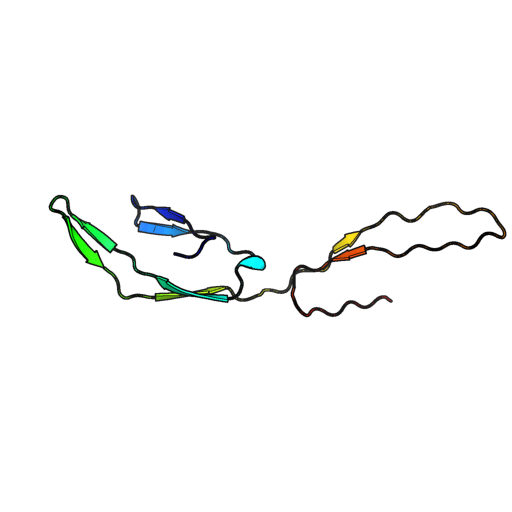.00 95.75 82 VAL A N 1
ATOM 570 C CA . VAL A 1 82 ? -2.529 -3.531 8.830 1.00 95.75 82 VAL A CA 1
ATOM 571 C C . VAL A 1 82 ? -1.045 -3.926 8.841 1.00 95.75 82 VAL A C 1
ATOM 573 O O . VAL A 1 82 ? -0.582 -4.647 7.952 1.00 95.75 82 VAL A O 1
ATOM 576 N N . ASP A 1 83 ? -0.303 -3.518 9.868 1.00 95.56 83 ASP A N 1
ATOM 577 C CA . ASP A 1 83 ? 1.088 -3.883 10.062 1.00 95.56 83 ASP A CA 1
ATOM 578 C C . ASP A 1 83 ? 1.247 -5.315 10.572 1.00 95.56 83 ASP A C 1
ATOM 580 O O . ASP A 1 83 ? 0.778 -5.730 11.636 1.00 95.56 83 ASP A O 1
ATOM 584 N N . VAL A 1 84 ? 1.952 -6.118 9.775 1.00 88.44 84 VAL A N 1
ATOM 585 C CA . VAL A 1 84 ? 2.199 -7.523 10.090 1.00 88.44 84 VAL A CA 1
ATOM 586 C C . VAL A 1 84 ? 3.266 -7.637 11.175 1.00 88.44 84 VAL A C 1
ATOM 588 O O . VAL A 1 84 ? 4.410 -7.231 10.983 1.00 88.44 84 VAL A O 1
ATOM 591 N N . GLY A 1 85 ? 2.919 -8.317 12.267 1.00 86.25 85 GLY A N 1
ATOM 592 C CA . GLY A 1 85 ? 3.837 -8.599 13.377 1.00 86.25 85 GLY A CA 1
ATOM 593 C C . GLY A 1 85 ? 3.670 -7.668 14.576 1.00 86.25 85 GLY A C 1
ATOM 594 O O . GLY A 1 85 ? 4.341 -7.873 15.590 1.00 86.25 85 GLY A O 1
ATOM 595 N N . ASP A 1 86 ? 2.749 -6.712 14.492 1.00 90.38 86 ASP A N 1
ATOM 596 C CA . ASP A 1 86 ? 2.461 -5.789 15.577 1.00 90.38 86 ASP A CA 1
ATOM 597 C C . ASP A 1 86 ? 1.810 -6.480 16.778 1.00 90.38 86 ASP A C 1
ATOM 599 O O . ASP A 1 86 ? 1.007 -7.412 16.669 1.00 90.38 86 ASP A O 1
ATOM 603 N N . THR A 1 87 ? 2.197 -6.020 17.970 1.00 88.94 87 THR A N 1
ATOM 604 C CA . THR A 1 87 ? 1.668 -6.518 19.242 1.00 88.94 87 THR A CA 1
ATOM 605 C C . THR A 1 87 ? 0.678 -5.518 19.811 1.00 88.94 87 THR A C 1
ATOM 607 O O . THR A 1 87 ? 0.989 -4.341 19.970 1.00 88.94 87 THR A O 1
ATOM 610 N N . GLN A 1 88 ? -0.498 -6.009 20.190 1.00 88.81 88 GLN A N 1
ATOM 611 C CA . GLN A 1 88 ? -1.562 -5.195 20.769 1.00 88.81 88 GLN A CA 1
ATOM 612 C C . GLN A 1 88 ? -1.544 -5.313 22.296 1.00 88.81 88 GLN A C 1
ATOM 614 O O . GLN A 1 88 ? -1.413 -6.411 22.843 1.00 88.81 88 GLN A O 1
ATOM 619 N N . SER A 1 89 ? -1.701 -4.190 22.992 1.00 91.56 89 SER A N 1
ATOM 620 C CA . SER A 1 89 ? -1.827 -4.137 24.449 1.00 91.56 89 SER A CA 1
ATOM 621 C C . SER A 1 89 ? -2.998 -3.243 24.857 1.00 91.56 89 SER A C 1
ATOM 623 O O . SER A 1 89 ? -3.318 -2.264 24.187 1.00 91.56 89 SER A O 1
ATOM 625 N N . PHE A 1 90 ? -3.659 -3.610 25.956 1.00 89.62 90 PHE A N 1
ATOM 626 C CA . PHE A 1 90 ? -4.756 -2.852 26.558 1.00 89.62 90 PHE A CA 1
ATOM 627 C C . PHE A 1 90 ? -4.302 -2.320 27.920 1.00 89.62 90 PHE A C 1
ATOM 629 O O . PHE A 1 90 ? -3.588 -3.021 28.644 1.00 89.62 90 PHE A O 1
ATOM 636 N N . SER A 1 91 ? -4.724 -1.104 28.269 1.00 88.75 91 SER A N 1
ATOM 637 C CA . SER A 1 91 ? -4.415 -0.429 29.538 1.00 88.75 91 SER A CA 1
ATOM 638 C C . SER A 1 91 ? -5.634 0.265 30.114 1.00 88.75 91 SER A C 1
ATOM 640 O O . SER A 1 91 ? -6.378 0.845 29.291 1.00 88.75 91 SER A O 1
#

Nearest PDB structures (foldseek):
  7noz-assembly1_B  TM=5.257E-01  e=5.753E+00  Homo sapiens